Protein AF-A0A9P9BF45-F1 (afdb_monomer_lite)

Secondary structure (DSSP, 8-state):
---HHHHHHHHHHHHHHHS-EEEHHHHHHHHHHHHHHHHTTS-------S------EEETTTTEEE-TTSEEEE-TTS-EEEHHHHHHHHHTT--B-TTT--BSS--TT-----

Foldseek 3Di:
DDDLVNLLVVLVVLLCVAFNWDFPLVVVVVVVVVVVVVCVVDDDDDDPPDDDDPPWDAAPQVRHTRDRRFTWTQAPVRDIHGPVSVSVVRSVVQQADPPPRDGRDDDPVPPPDD

Structure (mmCIF, N/CA/C/O backbone):
data_AF-A0A9P9BF45-F1
#
_entry.id   AF-A0A9P9BF45-F1
#
loop_
_atom_site.group_PDB
_atom_site.id
_atom_site.type_symbol
_atom_site.label_atom_id
_atom_site.label_alt_id
_atom_site.label_comp_id
_atom_site.label_asym_id
_atom_site.label_entity_id
_atom_site.label_seq_id
_atom_site.pdbx_PDB_ins_code
_atom_site.Cartn_x
_atom_site.Cartn_y
_atom_site.Cartn_z
_atom_site.occupancy
_atom_site.B_iso_or_equiv
_atom_site.auth_seq_id
_atom_site.auth_comp_id
_atom_site.auth_asym_id
_atom_site.auth_atom_id
_atom_site.pdbx_PDB_model_num
ATOM 1 N N . MET A 1 1 ? -8.094 20.866 17.334 1.00 69.31 1 MET A N 1
ATOM 2 C CA . MET A 1 1 ? -8.410 20.513 15.934 1.00 69.31 1 MET A CA 1
ATOM 3 C C . MET A 1 1 ? -7.156 19.920 15.321 1.00 69.31 1 MET A C 1
ATOM 5 O O . MET A 1 1 ? -6.167 20.634 15.219 1.00 69.31 1 MET A O 1
ATOM 9 N N . GLU A 1 2 ? -7.142 18.625 15.008 1.00 77.38 2 GLU A N 1
ATOM 10 C CA . GLU A 1 2 ? -5.998 18.021 14.314 1.00 77.38 2 GLU A CA 1
ATOM 11 C C . GLU A 1 2 ? -5.944 18.519 12.868 1.00 77.38 2 GLU A C 1
ATOM 13 O O . GLU A 1 2 ? -6.945 18.508 12.148 1.00 77.38 2 GLU A O 1
ATOM 18 N N . SER A 1 3 ? -4.767 18.967 12.439 1.00 89.75 3 SER A N 1
ATOM 19 C CA . SER A 1 3 ? -4.520 19.387 11.062 1.00 89.75 3 SER A CA 1
ATOM 20 C C . SER A 1 3 ? -4.744 18.219 10.100 1.00 89.75 3 SER A C 1
ATOM 22 O O . SER A 1 3 ? -4.431 17.064 10.404 1.00 89.75 3 SER A O 1
ATOM 24 N N . SER A 1 4 ? -5.215 18.510 8.887 1.00 88.81 4 SER A N 1
ATOM 25 C CA . SER A 1 4 ? -5.316 17.521 7.806 1.00 88.81 4 SER A CA 1
ATOM 26 C C . SER A 1 4 ? -3.996 16.775 7.571 1.00 88.81 4 SER A C 1
ATOM 28 O O . SER A 1 4 ? -4.006 15.572 7.314 1.00 88.81 4 SER A O 1
ATOM 30 N N . GLN A 1 5 ? -2.852 17.441 7.768 1.00 89.12 5 GLN A N 1
ATOM 31 C CA . GLN A 1 5 ? -1.541 16.804 7.653 1.00 89.12 5 GLN A CA 1
ATOM 32 C C . GLN A 1 5 ? -1.257 15.811 8.793 1.00 89.12 5 GLN A C 1
ATOM 34 O O . GLN A 1 5 ? -0.635 14.773 8.562 1.00 89.12 5 GLN A O 1
ATOM 39 N N . GLN A 1 6 ? -1.717 16.099 10.015 1.00 91.69 6 GLN A N 1
ATOM 40 C CA . GLN A 1 6 ? -1.548 15.208 11.168 1.00 91.69 6 GLN A CA 1
ATOM 41 C C . GLN A 1 6 ? -2.337 13.911 10.970 1.00 91.69 6 GLN A C 1
ATOM 43 O O . GLN A 1 6 ? -1.761 12.831 11.102 1.00 91.69 6 GLN A O 1
ATOM 48 N N . ARG A 1 7 ? -3.597 14.012 10.524 1.00 91.44 7 ARG A N 1
ATOM 49 C CA . ARG A 1 7 ? -4.437 12.849 10.191 1.00 91.44 7 ARG A CA 1
ATOM 50 C C . ARG A 1 7 ? -3.812 11.988 9.092 1.00 91.44 7 ARG A C 1
ATOM 52 O O . ARG A 1 7 ? -3.663 10.779 9.263 1.00 91.44 7 ARG A O 1
ATOM 59 N N . ALA A 1 8 ? -3.345 12.603 8.004 1.00 91.69 8 ALA A N 1
ATOM 60 C CA . ALA A 1 8 ? -2.672 11.886 6.918 1.00 91.69 8 ALA A CA 1
ATOM 61 C C . ALA A 1 8 ? -1.399 11.152 7.390 1.00 91.69 8 ALA A C 1
ATOM 63 O O . ALA A 1 8 ? -1.126 10.023 6.974 1.00 91.69 8 ALA A O 1
ATOM 64 N N . ASN A 1 9 ? -0.621 11.770 8.283 1.00 93.12 9 ASN A N 1
ATOM 65 C CA . ASN A 1 9 ? 0.579 11.156 8.849 1.00 93.12 9 ASN A CA 1
ATOM 66 C C . ASN A 1 9 ? 0.240 10.003 9.806 1.00 93.12 9 ASN A C 1
ATOM 68 O O . ASN A 1 9 ? 0.908 8.971 9.776 1.00 93.12 9 ASN A O 1
ATOM 72 N N . GLN A 1 10 ? -0.801 10.144 10.627 1.00 92.81 10 GLN A N 1
ATOM 73 C CA . GLN A 1 10 ? -1.279 9.078 11.509 1.00 92.81 10 GLN A CA 1
ATOM 74 C C . GLN A 1 10 ? -1.754 7.862 10.708 1.00 92.81 10 GLN A C 1
ATOM 76 O O . GLN A 1 10 ? -1.367 6.735 11.016 1.00 92.81 10 GLN A O 1
ATOM 81 N N . ARG A 1 11 ? -2.506 8.091 9.626 1.00 93.50 11 ARG A N 1
ATOM 82 C CA . ARG A 1 11 ? -2.923 7.048 8.680 1.00 93.50 11 ARG A CA 1
ATOM 83 C C . ARG A 1 11 ? -1.727 6.290 8.106 1.00 93.50 11 ARG A C 1
ATOM 85 O O . ARG A 1 11 ? -1.711 5.064 8.147 1.00 93.50 11 ARG A O 1
ATOM 92 N N . LEU A 1 12 ? -0.691 6.986 7.634 1.00 94.31 12 LEU A N 1
ATOM 93 C CA . LEU A 1 12 ? 0.512 6.307 7.142 1.00 94.31 12 LEU A CA 1
ATOM 94 C C . LEU A 1 12 ? 1.185 5.432 8.199 1.00 94.31 12 LEU A C 1
ATOM 96 O O . LEU A 1 12 ? 1.626 4.336 7.875 1.00 94.31 12 LEU A O 1
ATOM 100 N N . ARG A 1 13 ? 1.248 5.885 9.455 1.00 94.56 13 ARG A N 1
ATOM 101 C CA . ARG A 1 13 ? 1.817 5.074 10.542 1.00 94.56 13 ARG A CA 1
ATOM 102 C C . ARG A 1 13 ? 1.026 3.782 10.751 1.00 94.56 13 ARG A C 1
ATOM 104 O O . ARG A 1 13 ? 1.623 2.736 10.993 1.00 94.56 13 ARG A O 1
ATOM 111 N N . LEU A 1 14 ? -0.304 3.838 10.638 1.00 93.50 14 LEU A N 1
ATOM 112 C CA . LEU A 1 14 ? -1.158 2.646 10.687 1.00 93.50 14 LEU A CA 1
ATOM 113 C C . LEU A 1 14 ? -0.890 1.714 9.501 1.00 93.50 14 LEU A C 1
ATOM 115 O O . LEU A 1 14 ? -0.746 0.507 9.696 1.00 93.50 14 LEU A O 1
ATOM 119 N N . LEU A 1 15 ? -0.761 2.277 8.298 1.00 94.56 15 LEU A N 1
ATOM 120 C CA . LEU A 1 15 ? -0.416 1.521 7.100 1.00 94.56 15 LEU A CA 1
ATOM 121 C C . LEU A 1 15 ? 0.943 0.830 7.239 1.00 94.56 15 LEU A C 1
ATOM 123 O O . LEU A 1 15 ? 1.035 -0.364 6.993 1.00 94.56 15 LEU A O 1
ATOM 127 N N . ASP A 1 16 ? 1.978 1.538 7.691 1.00 94.75 16 ASP A N 1
ATOM 128 C CA . ASP A 1 16 ? 3.317 0.974 7.895 1.00 94.75 16 ASP A CA 1
ATOM 129 C C . ASP A 1 16 ? 3.334 -0.146 8.938 1.00 94.75 16 ASP A C 1
ATOM 131 O O . ASP A 1 16 ? 4.116 -1.088 8.818 1.00 94.75 16 ASP A O 1
ATOM 135 N N . LYS A 1 17 ? 2.451 -0.084 9.939 1.00 93.69 17 LYS A N 1
ATOM 136 C CA . LYS A 1 17 ? 2.331 -1.127 10.961 1.00 93.69 17 LYS A CA 1
ATOM 137 C C . LYS A 1 17 ? 1.754 -2.435 10.410 1.00 93.69 17 LYS A C 1
ATOM 139 O O . LYS A 1 17 ? 2.169 -3.498 10.863 1.00 93.69 17 LYS A O 1
ATOM 144 N N . GLN A 1 18 ? 0.796 -2.375 9.482 1.00 93.25 18 GLN A N 1
ATOM 145 C CA . GLN A 1 18 ? 0.096 -3.568 8.975 1.00 93.25 18 GLN A CA 1
ATOM 146 C C . GLN A 1 18 ? 0.604 -4.042 7.610 1.00 93.25 18 GLN A C 1
ATOM 148 O O . GLN A 1 18 ? 0.751 -5.237 7.377 1.00 93.25 18 GLN A O 1
ATOM 153 N N . VAL A 1 19 ? 0.896 -3.107 6.712 1.00 94.06 19 VAL A N 1
ATOM 154 C CA . VAL A 1 19 ? 1.283 -3.352 5.322 1.00 94.06 19 VAL A CA 1
ATOM 155 C C . VAL A 1 19 ? 2.669 -2.760 5.111 1.00 94.06 19 VAL A C 1
ATOM 157 O O . VAL A 1 19 ? 2.830 -1.682 4.536 1.00 94.06 19 VAL A O 1
ATOM 160 N N . ARG A 1 20 ? 3.691 -3.442 5.633 1.00 93.19 20 ARG A N 1
ATOM 161 C CA . ARG A 1 20 ? 5.079 -2.975 5.528 1.00 93.19 20 ARG A CA 1
ATOM 162 C C . ARG A 1 20 ? 5.518 -2.876 4.071 1.00 93.19 20 ARG A C 1
ATOM 164 O O . ARG A 1 20 ? 5.126 -3.687 3.234 1.00 93.19 20 ARG A O 1
ATOM 171 N N . ALA A 1 21 ? 6.347 -1.876 3.795 1.00 95.94 21 ALA A N 1
ATOM 172 C CA . ALA A 1 21 ? 7.006 -1.773 2.508 1.00 95.94 21 ALA A CA 1
ATOM 173 C C . ALA A 1 21 ? 8.265 -2.646 2.475 1.00 95.94 21 ALA A C 1
ATOM 175 O O . ALA A 1 21 ? 8.992 -2.720 3.465 1.00 95.94 21 ALA A O 1
ATOM 176 N N . GLU A 1 22 ? 8.534 -3.265 1.332 1.00 94.75 22 GLU A N 1
ATOM 177 C CA . GLU A 1 22 ? 9.740 -4.060 1.096 1.00 94.75 22 GLU A CA 1
ATOM 178 C C . GLU A 1 22 ? 10.203 -3.931 -0.362 1.00 94.75 22 GLU A C 1
ATOM 180 O O . GLU A 1 22 ? 9.415 -3.505 -1.208 1.00 94.75 22 GLU A O 1
ATOM 185 N N . PRO A 1 23 ? 11.472 -4.234 -0.682 1.00 95.62 23 PRO A N 1
ATOM 186 C CA . PRO A 1 23 ? 11.926 -4.299 -2.067 1.00 95.62 23 PRO A CA 1
ATOM 187 C C . PRO A 1 23 ? 11.156 -5.362 -2.854 1.00 95.62 23 PRO A C 1
ATOM 189 O O . PRO A 1 23 ? 10.907 -6.459 -2.344 1.00 95.62 23 PRO A O 1
ATOM 192 N N . PHE A 1 24 ? 10.819 -5.068 -4.110 1.00 93.38 24 PHE A N 1
ATOM 193 C CA . PHE A 1 24 ? 10.071 -5.994 -4.963 1.00 93.38 24 PHE A CA 1
ATOM 194 C C . PHE A 1 24 ? 10.769 -7.351 -5.133 1.00 93.38 24 PHE A C 1
ATOM 196 O O . PHE A 1 24 ? 10.112 -8.389 -5.069 1.00 93.38 24 PHE A O 1
ATOM 203 N N . SER A 1 25 ? 12.100 -7.362 -5.247 1.00 91.50 25 SER A N 1
ATOM 204 C CA . SER A 1 25 ? 12.907 -8.591 -5.295 1.00 91.50 25 SER A CA 1
ATOM 205 C C . SER A 1 25 ? 12.668 -9.511 -4.093 1.00 91.50 25 SER A C 1
ATOM 207 O O . SER A 1 25 ? 12.512 -10.720 -4.255 1.00 91.50 25 SER A O 1
ATOM 209 N N . MET A 1 26 ? 12.569 -8.953 -2.882 1.00 92.38 26 MET A N 1
ATOM 210 C CA . MET A 1 26 ? 12.321 -9.742 -1.672 1.00 92.38 26 MET A CA 1
ATOM 211 C C . MET A 1 26 ? 10.926 -10.364 -1.676 1.00 92.38 26 MET A C 1
ATOM 213 O O . MET A 1 26 ? 10.772 -11.520 -1.285 1.00 92.38 26 MET A O 1
ATOM 217 N N . TRP A 1 27 ? 9.918 -9.620 -2.133 1.00 91.06 27 TRP A N 1
ATOM 218 C CA . TRP A 1 27 ? 8.565 -10.149 -2.286 1.00 91.06 27 TRP A CA 1
ATOM 219 C C . TRP A 1 27 ? 8.514 -11.255 -3.349 1.00 91.06 27 TRP A C 1
ATOM 221 O O . TRP A 1 27 ? 7.985 -12.334 -3.079 1.00 91.06 27 TRP A O 1
ATOM 231 N N . ARG A 1 28 ? 9.123 -11.031 -4.524 1.00 88.88 28 ARG A N 1
ATOM 232 C CA . ARG A 1 28 ? 9.156 -12.003 -5.630 1.00 88.88 28 ARG A CA 1
ATOM 233 C C . ARG A 1 28 ? 9.795 -13.320 -5.187 1.00 88.88 28 ARG A C 1
ATOM 235 O O . ARG A 1 28 ? 9.238 -14.385 -5.437 1.00 88.88 28 ARG A O 1
ATOM 242 N N . ASN A 1 29 ? 10.918 -13.252 -4.474 1.00 87.75 29 ASN A N 1
ATOM 243 C CA . ASN A 1 29 ? 11.627 -14.440 -3.999 1.00 87.75 29 ASN A CA 1
ATOM 244 C C . ASN A 1 29 ? 10.772 -15.285 -3.046 1.00 87.75 29 ASN A C 1
ATOM 246 O O . ASN A 1 29 ? 10.763 -16.508 -3.157 1.00 87.75 29 ASN A O 1
ATOM 250 N N . LYS A 1 30 ? 10.005 -14.656 -2.145 1.00 83.88 30 LYS A N 1
ATOM 251 C CA . LYS A 1 30 ? 9.089 -15.384 -1.247 1.00 83.88 30 LYS A CA 1
ATOM 252 C C . LYS A 1 30 ? 8.039 -16.169 -2.040 1.00 83.88 30 LYS A C 1
ATOM 254 O O . LYS A 1 30 ? 7.829 -17.346 -1.765 1.00 83.88 30 LYS A O 1
ATOM 259 N N . GLN A 1 31 ? 7.476 -15.560 -3.085 1.00 77.75 31 GLN A N 1
ATOM 260 C CA . GLN A 1 31 ? 6.489 -16.216 -3.952 1.00 77.75 31 GLN A CA 1
ATOM 261 C C . GLN A 1 31 ? 7.075 -17.391 -4.752 1.00 77.75 31 GLN A C 1
ATOM 263 O O . GLN A 1 31 ? 6.386 -18.385 -5.000 1.00 77.75 31 GLN A O 1
ATOM 268 N N . GLN A 1 32 ? 8.353 -17.318 -5.141 1.00 68.94 32 GLN A N 1
ATOM 269 C CA . GLN A 1 32 ? 9.033 -18.432 -5.810 1.00 68.94 32 GLN A CA 1
ATOM 270 C C . GLN A 1 32 ? 9.237 -19.629 -4.872 1.00 68.94 32 GLN A C 1
ATOM 272 O O . GLN A 1 32 ? 9.065 -20.769 -5.303 1.00 68.94 32 GLN A O 1
ATOM 277 N N . VAL A 1 33 ? 9.532 -19.401 -3.586 1.00 61.06 33 VAL A N 1
ATOM 278 C CA . VAL A 1 33 ? 9.654 -20.483 -2.590 1.00 61.06 33 VAL A CA 1
ATOM 279 C C . VAL A 1 33 ? 8.304 -21.169 -2.348 1.00 61.06 33 VAL A C 1
ATOM 281 O O . VAL A 1 33 ? 8.251 -22.399 -2.259 1.00 61.06 33 VAL A O 1
ATOM 284 N N . ASP A 1 34 ? 7.206 -20.409 -2.312 1.00 62.50 34 ASP A N 1
ATOM 285 C CA . ASP A 1 34 ? 5.846 -20.961 -2.213 1.00 62.50 34 ASP A CA 1
ATOM 286 C C . ASP A 1 34 ? 5.473 -21.787 -3.457 1.00 62.50 34 ASP A C 1
ATOM 288 O O . ASP A 1 34 ? 4.921 -22.888 -3.351 1.00 62.50 34 ASP A O 1
ATOM 292 N N . SER A 1 35 ? 5.852 -21.301 -4.642 1.00 57.34 35 SER A N 1
ATOM 293 C CA . SER A 1 35 ? 5.651 -21.999 -5.917 1.00 57.34 35 SER A CA 1
ATOM 294 C C . SER A 1 35 ? 6.473 -23.288 -6.005 1.00 57.34 35 SER A C 1
ATOM 296 O O . SER A 1 35 ? 5.939 -24.328 -6.384 1.00 57.34 35 SER A O 1
ATOM 298 N N . ALA A 1 36 ? 7.739 -23.266 -5.577 1.00 58.78 36 ALA A N 1
ATOM 299 C CA . ALA A 1 36 ? 8.608 -24.441 -5.536 1.00 58.78 36 ALA A CA 1
ATOM 300 C C . ALA A 1 36 ? 8.101 -25.508 -4.550 1.00 58.78 36 ALA A C 1
ATOM 302 O O . ALA A 1 36 ? 8.146 -26.700 -4.852 1.00 58.78 36 ALA A O 1
ATOM 303 N N . LYS A 1 37 ? 7.552 -25.102 -3.395 1.00 55.25 37 LYS A N 1
ATOM 304 C CA . LYS A 1 37 ? 6.880 -26.021 -2.457 1.00 55.25 37 LYS A CA 1
ATOM 305 C C . LYS A 1 37 ? 5.635 -26.670 -3.072 1.00 55.25 37 LYS A C 1
ATOM 307 O O . LYS A 1 37 ? 5.373 -27.841 -2.809 1.00 55.25 37 LYS A O 1
ATOM 312 N N . ARG A 1 38 ? 4.874 -25.945 -3.902 1.00 54.69 38 ARG A N 1
ATOM 313 C CA . ARG A 1 38 ? 3.699 -26.481 -4.615 1.00 54.69 38 ARG A CA 1
ATOM 314 C C . ARG A 1 38 ? 4.085 -27.378 -5.801 1.00 54.69 38 ARG A C 1
ATOM 316 O O . ARG A 1 38 ? 3.422 -28.390 -6.019 1.00 54.69 38 ARG A O 1
ATOM 323 N N . ALA A 1 39 ? 5.165 -27.056 -6.515 1.00 55.66 39 ALA A N 1
ATOM 324 C CA . ALA A 1 39 ? 5.665 -27.806 -7.673 1.00 55.66 39 ALA A CA 1
ATOM 325 C C . ALA A 1 39 ? 6.203 -29.206 -7.323 1.00 55.66 39 ALA A C 1
ATOM 327 O O . ALA A 1 39 ? 6.191 -30.096 -8.169 1.00 55.66 39 ALA A O 1
ATOM 328 N N . GLN A 1 40 ? 6.580 -29.453 -6.063 1.00 55.78 40 GLN A N 1
ATOM 329 C CA . GLN A 1 40 ? 6.956 -30.789 -5.571 1.00 55.78 40 GLN A CA 1
ATOM 330 C C . GLN A 1 40 ? 5.798 -31.814 -5.587 1.00 55.78 40 GLN A C 1
ATOM 332 O O . GLN A 1 40 ? 6.005 -32.973 -5.240 1.00 55.78 40 GLN A O 1
ATOM 337 N N . ARG A 1 41 ? 4.576 -31.421 -5.986 1.00 50.53 41 ARG A N 1
ATOM 338 C CA . ARG A 1 41 ? 3.414 -32.316 -6.153 1.00 50.53 41 ARG A CA 1
ATOM 339 C C . ARG A 1 41 ? 3.055 -32.639 -7.609 1.00 50.53 41 ARG A C 1
ATOM 341 O O . ARG A 1 41 ? 2.060 -33.322 -7.832 1.00 50.53 41 ARG A O 1
ATOM 348 N N . THR A 1 42 ? 3.823 -32.174 -8.591 1.00 50.41 42 THR A N 1
ATOM 349 C CA . THR A 1 42 ? 3.514 -32.369 -10.018 1.00 50.41 42 THR A CA 1
ATOM 350 C C . THR A 1 42 ? 4.706 -32.960 -10.769 1.00 50.41 42 THR A C 1
ATOM 352 O O . THR A 1 42 ? 5.798 -32.399 -10.674 1.00 50.41 42 THR A O 1
ATOM 355 N N . PRO A 1 43 ? 4.535 -34.064 -11.522 1.00 47.19 43 PRO A N 1
ATOM 356 C CA . PRO A 1 43 ? 5.588 -34.586 -12.386 1.00 47.19 43 PRO A CA 1
ATOM 357 C C . PRO A 1 43 ? 5.897 -33.592 -13.523 1.00 47.19 43 PRO A C 1
ATOM 359 O O . PRO A 1 43 ? 4.992 -32.892 -13.988 1.00 47.19 43 PRO A O 1
ATOM 362 N N . PRO A 1 44 ? 7.160 -33.508 -13.977 1.00 51.22 44 PRO A N 1
ATOM 363 C CA . PRO A 1 44 ? 7.586 -32.517 -14.955 1.00 51.22 44 PRO A CA 1
ATOM 364 C C . PRO A 1 44 ? 7.130 -32.932 -16.358 1.00 51.22 44 PRO A C 1
ATOM 366 O O . PRO A 1 44 ? 7.738 -33.795 -16.987 1.00 51.22 44 PRO A O 1
ATOM 369 N N . ALA A 1 45 ? 6.065 -32.311 -16.865 1.00 48.75 45 ALA A N 1
ATOM 370 C CA . ALA A 1 45 ? 5.746 -32.346 -18.288 1.00 48.75 45 ALA A CA 1
ATOM 371 C C . ALA A 1 45 ? 6.313 -31.085 -18.955 1.00 48.75 45 ALA A C 1
ATOM 373 O O . ALA A 1 45 ? 5.989 -29.957 -18.589 1.00 48.75 45 ALA A O 1
ATOM 374 N N . ALA A 1 46 ? 7.228 -31.327 -19.887 1.00 52.09 46 ALA A N 1
ATOM 375 C CA . ALA A 1 46 ? 8.091 -30.372 -20.556 1.00 52.09 46 ALA A CA 1
ATOM 376 C C . ALA A 1 46 ? 7.361 -29.365 -21.459 1.00 52.09 46 ALA A C 1
ATOM 378 O O . ALA A 1 46 ? 6.465 -29.743 -22.211 1.00 52.09 46 ALA A O 1
ATOM 379 N N . ASN A 1 47 ? 7.861 -28.122 -21.480 1.00 59.66 47 ASN A N 1
ATOM 380 C CA . ASN A 1 47 ? 8.072 -27.373 -22.724 1.00 59.66 47 ASN A CA 1
ATOM 381 C C . ASN A 1 47 ? 9.071 -26.207 -22.502 1.00 59.66 47 ASN A C 1
ATOM 383 O O . ASN A 1 47 ? 8.751 -25.300 -21.737 1.00 59.66 47 ASN A O 1
ATOM 387 N N . PRO A 1 48 ? 10.267 -26.192 -23.128 1.00 55.78 48 PRO A N 1
ATOM 388 C CA . PRO A 1 48 ? 11.259 -25.123 -22.959 1.00 55.78 48 PRO A CA 1
ATOM 389 C C . PRO A 1 48 ? 11.168 -23.999 -24.014 1.00 55.78 48 PRO A C 1
ATOM 391 O O . PRO A 1 48 ? 12.130 -23.263 -24.202 1.00 55.78 48 PRO A O 1
ATOM 394 N N . ALA A 1 49 ? 10.035 -23.839 -24.704 1.00 48.09 49 ALA A N 1
ATOM 395 C CA . ALA A 1 49 ? 9.858 -22.837 -25.761 1.00 48.09 49 ALA A CA 1
ATOM 396 C C . ALA A 1 49 ? 8.708 -21.863 -25.443 1.00 48.09 49 ALA A C 1
ATOM 398 O O . ALA A 1 49 ? 7.647 -21.900 -26.059 1.00 48.09 49 ALA A O 1
ATOM 399 N N . ALA A 1 50 ? 8.918 -20.999 -24.453 1.00 51.44 50 ALA A N 1
ATOM 400 C CA . ALA A 1 50 ? 8.221 -19.721 -24.347 1.00 51.44 50 ALA A CA 1
ATOM 401 C C . ALA A 1 50 ? 9.191 -18.728 -23.709 1.00 51.44 50 ALA A C 1
ATOM 403 O O . ALA A 1 50 ? 9.553 -18.823 -22.540 1.00 51.44 50 ALA A O 1
ATOM 404 N N . GLU A 1 51 ? 9.675 -17.828 -24.542 1.00 48.25 51 GLU A N 1
ATOM 405 C CA . GLU A 1 51 ? 10.746 -16.880 -24.286 1.00 48.25 51 GLU A CA 1
ATOM 406 C C . GLU A 1 51 ? 10.245 -15.880 -23.234 1.00 48.25 51 GLU A C 1
ATOM 408 O O . GLU A 1 51 ? 9.437 -14.989 -23.499 1.00 48.25 51 GLU A O 1
ATOM 413 N N . SER A 1 52 ? 10.635 -16.125 -21.982 1.00 53.47 52 SER A N 1
ATOM 414 C CA . SER A 1 52 ? 10.090 -15.492 -20.784 1.00 53.47 52 SER A CA 1
ATOM 415 C C . SER A 1 52 ? 10.438 -14.006 -20.728 1.00 53.47 52 SER A C 1
ATOM 417 O O . SER A 1 52 ? 11.545 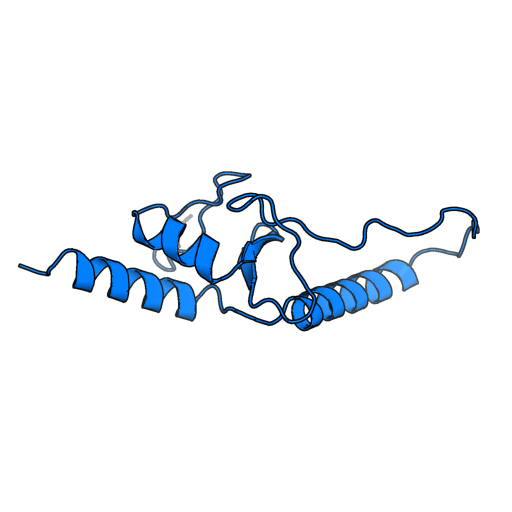-13.629 -20.346 1.00 53.47 52 SER A O 1
ATOM 419 N N . SER A 1 53 ? 9.491 -13.145 -21.082 1.00 53.03 53 SER A N 1
ATOM 420 C CA . SER A 1 53 ? 9.679 -11.689 -21.031 1.00 53.03 53 SER A CA 1
ATOM 421 C C . SER A 1 53 ? 8.484 -10.943 -20.424 1.00 53.03 53 SER A C 1
ATOM 423 O O . SER A 1 53 ? 8.161 -9.836 -20.835 1.00 53.03 53 SER A O 1
ATOM 425 N N . PHE A 1 54 ? 7.858 -11.510 -19.382 1.00 47.91 54 PHE A N 1
ATOM 426 C CA . PHE A 1 54 ? 6.833 -10.809 -18.587 1.00 47.91 54 PHE A CA 1
ATOM 427 C C . PHE A 1 54 ? 6.986 -10.992 -17.066 1.00 47.91 54 PHE A C 1
ATOM 429 O O . PHE A 1 54 ? 6.003 -11.079 -16.338 1.00 47.91 54 PHE A O 1
ATOM 436 N N . ASP A 1 55 ? 8.223 -10.976 -16.559 1.00 59.06 55 ASP A N 1
ATOM 437 C CA . ASP A 1 55 ? 8.504 -10.891 -15.109 1.00 59.06 55 ASP A CA 1
ATOM 438 C C . ASP A 1 55 ? 8.385 -9.453 -14.548 1.00 59.06 55 ASP A C 1
ATOM 440 O O . ASP A 1 55 ? 8.673 -9.175 -13.376 1.00 59.06 55 ASP A O 1
ATOM 444 N N . CYS A 1 56 ? 7.942 -8.515 -15.390 1.00 68.12 56 CYS A N 1
ATOM 445 C CA . CYS A 1 56 ? 7.742 -7.114 -15.054 1.00 68.12 56 CYS A CA 1
ATOM 446 C C . CYS A 1 56 ? 6.345 -6.905 -14.452 1.00 68.12 56 CYS A C 1
ATOM 448 O O . CYS A 1 56 ? 5.338 -6.943 -15.155 1.00 68.12 56 CYS A O 1
ATOM 450 N N . GLN A 1 57 ? 6.274 -6.645 -13.145 1.00 86.88 57 GLN A N 1
ATOM 451 C CA . GLN A 1 57 ? 5.040 -6.176 -12.507 1.00 86.88 57 GLN A CA 1
ATOM 452 C C . GLN A 1 57 ? 4.851 -4.681 -12.788 1.00 86.88 57 GLN A C 1
ATOM 454 O O . GLN A 1 57 ? 5.814 -3.920 -12.748 1.00 86.88 57 GLN A O 1
ATOM 459 N N . LEU A 1 58 ? 3.619 -4.244 -13.050 1.00 93.62 58 LEU A N 1
ATOM 460 C CA . LEU A 1 58 ? 3.283 -2.841 -13.318 1.00 93.62 58 LEU A CA 1
ATOM 461 C C . LEU A 1 58 ? 2.542 -2.231 -12.127 1.00 93.62 58 LEU A C 1
ATOM 463 O O . LEU A 1 58 ? 1.594 -2.810 -11.596 1.00 93.62 58 LEU A O 1
ATOM 467 N N . CYS A 1 59 ? 2.923 -1.020 -11.727 1.00 96.44 59 CYS A N 1
ATOM 468 C CA . CYS A 1 59 ? 2.167 -0.259 -10.745 1.00 96.44 59 CYS A CA 1
ATOM 469 C C . CYS A 1 59 ? 1.026 0.485 -11.442 1.00 96.44 59 CYS A C 1
ATOM 471 O O . CYS A 1 59 ? 1.232 1.548 -12.016 1.00 96.44 59 CYS A O 1
ATOM 473 N N . VAL A 1 60 ? -0.205 -0.012 -11.313 1.00 95.38 60 VAL A N 1
ATOM 474 C CA . VAL A 1 60 ? -1.386 0.559 -11.997 1.00 95.38 60 VAL A CA 1
ATOM 475 C C . VAL A 1 60 ? -1.752 1.994 -11.585 1.00 95.38 60 VAL A C 1
ATOM 477 O O . VAL A 1 60 ? -2.587 2.618 -12.224 1.00 95.38 60 VAL A O 1
ATOM 480 N N . ILE A 1 61 ? -1.141 2.537 -10.525 1.00 96.06 61 ILE A N 1
ATOM 481 C CA . ILE A 1 61 ? -1.353 3.934 -10.108 1.00 96.06 61 ILE A CA 1
ATOM 482 C C . ILE A 1 61 ? -0.531 4.896 -10.975 1.00 96.06 61 ILE A C 1
ATOM 484 O O . ILE A 1 61 ? -1.018 5.965 -11.325 1.00 96.06 61 ILE A O 1
ATOM 488 N N . CYS A 1 62 ? 0.722 4.546 -11.280 1.00 97.19 62 CYS A N 1
ATOM 489 C CA . CYS A 1 62 ? 1.610 5.377 -12.101 1.00 97.19 62 CYS A CA 1
ATOM 490 C C . CYS A 1 62 ? 1.843 4.818 -13.507 1.00 97.19 62 CYS A C 1
ATOM 492 O O . CYS A 1 62 ? 2.512 5.472 -14.294 1.00 97.19 62 CYS A O 1
ATOM 494 N N . LEU A 1 63 ? 1.286 3.640 -13.808 1.00 95.25 63 LEU A N 1
ATOM 495 C CA . LEU A 1 63 ? 1.418 2.919 -15.076 1.00 95.25 63 LEU A CA 1
ATOM 496 C C . LEU A 1 63 ? 2.876 2.620 -15.462 1.00 95.25 63 LEU A C 1
ATOM 498 O O . LEU A 1 63 ? 3.198 2.526 -16.640 1.00 95.25 63 LEU A O 1
ATOM 502 N N . ASP A 1 64 ? 3.742 2.453 -14.461 1.00 95.62 64 ASP A N 1
ATOM 503 C CA . ASP A 1 64 ? 5.180 2.227 -14.642 1.00 95.62 64 ASP A CA 1
ATOM 504 C C . ASP A 1 64 ? 5.609 0.874 -14.060 1.00 95.62 64 ASP A C 1
ATOM 506 O O . ASP A 1 64 ? 4.947 0.321 -13.170 1.00 95.62 64 ASP A O 1
ATOM 510 N N . VAL A 1 65 ? 6.725 0.348 -14.558 1.00 94.38 65 VAL A N 1
ATOM 511 C CA . VAL A 1 65 ? 7.308 -0.931 -14.155 1.00 94.38 65 VAL A CA 1
ATOM 512 C C . VAL A 1 65 ? 7.837 -0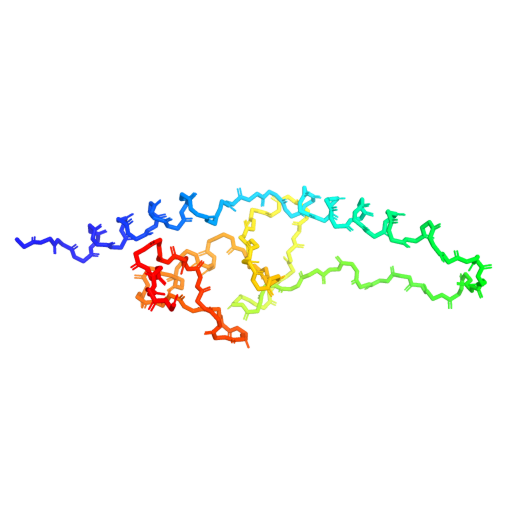.852 -12.728 1.00 94.38 65 VAL A C 1
ATOM 514 O O . VAL A 1 65 ? 8.520 0.086 -12.322 1.00 94.38 65 VAL A O 1
ATOM 517 N N . ILE A 1 66 ? 7.535 -1.889 -11.956 1.00 94.75 66 ILE A N 1
ATOM 518 C CA . ILE A 1 66 ? 8.097 -2.120 -10.635 1.00 94.75 66 ILE A CA 1
ATOM 519 C C . ILE A 1 66 ? 9.428 -2.847 -10.814 1.00 94.75 66 ILE A C 1
ATOM 521 O O . ILE A 1 66 ? 9.473 -4.006 -11.227 1.00 94.75 66 ILE A O 1
ATOM 525 N N . GLN A 1 67 ? 10.514 -2.154 -10.489 1.00 93.50 67 GLN A N 1
ATOM 526 C CA . GLN A 1 67 ? 11.868 -2.693 -10.539 1.00 93.50 67 GLN A CA 1
ATOM 527 C C . GLN A 1 67 ? 12.188 -3.494 -9.274 1.00 93.50 67 GLN A C 1
ATOM 529 O O . GLN A 1 67 ? 11.582 -3.299 -8.224 1.00 93.50 67 GLN A O 1
ATOM 534 N N . ASP A 1 68 ? 13.194 -4.358 -9.337 1.00 91.19 68 ASP A N 1
ATOM 535 C CA . ASP A 1 68 ? 13.611 -5.234 -8.232 1.00 91.19 68 ASP A CA 1
ATOM 536 C C . ASP A 1 68 ? 13.992 -4.488 -6.948 1.00 91.19 68 ASP A C 1
ATOM 538 O O . ASP A 1 68 ? 13.779 -4.984 -5.834 1.00 91.19 68 ASP A O 1
ATOM 542 N N . THR A 1 69 ? 14.546 -3.290 -7.111 1.00 92.50 69 THR A N 1
ATOM 543 C CA . THR A 1 69 ? 14.938 -2.383 -6.029 1.00 92.50 69 THR A CA 1
ATOM 544 C C . THR A 1 69 ? 13.799 -1.460 -5.601 1.00 92.50 69 THR A C 1
ATOM 546 O O . THR A 1 69 ? 13.909 -0.815 -4.556 1.00 92.50 69 THR A O 1
ATOM 549 N N . SER A 1 70 ? 12.695 -1.399 -6.359 1.00 94.62 70 SER A N 1
ATOM 550 C CA . SER A 1 70 ? 11.567 -0.533 -6.039 1.00 94.62 70 SER A CA 1
ATOM 551 C C . SER A 1 70 ? 10.963 -0.930 -4.690 1.00 94.62 70 SER A C 1
ATOM 553 O O . SER A 1 70 ? 10.584 -2.091 -4.501 1.00 94.62 70 SER A O 1
ATOM 555 N N . PRO A 1 71 ? 10.801 0.019 -3.749 1.00 97.06 71 PRO A N 1
ATOM 556 C CA . PRO A 1 71 ? 10.042 -0.228 -2.538 1.00 97.06 71 PRO A CA 1
ATOM 557 C C . PRO A 1 71 ? 8.562 -0.341 -2.901 1.00 97.06 71 PRO A C 1
ATOM 559 O O . PRO A 1 71 ? 7.958 0.595 -3.439 1.00 97.06 71 PRO A O 1
ATOM 562 N N . ILE A 1 72 ? 7.961 -1.475 -2.571 1.00 96.94 72 ILE A N 1
ATOM 563 C CA . ILE A 1 72 ? 6.563 -1.779 -2.856 1.00 96.94 72 ILE A CA 1
ATOM 564 C C . ILE A 1 72 ? 5.752 -1.939 -1.580 1.00 96.94 72 ILE A C 1
ATOM 566 O O . ILE A 1 72 ? 6.295 -2.185 -0.507 1.00 96.94 72 ILE A O 1
ATOM 570 N N . ARG A 1 73 ? 4.431 -1.856 -1.716 1.00 96.62 73 ARG A N 1
ATOM 571 C CA . ARG A 1 73 ? 3.482 -2.430 -0.764 1.00 96.62 73 ARG A CA 1
ATOM 572 C C . ARG A 1 73 ? 2.718 -3.548 -1.452 1.00 96.62 73 ARG A C 1
ATOM 574 O O . ARG A 1 73 ? 2.032 -3.298 -2.442 1.00 96.62 73 ARG A O 1
ATOM 581 N N . ALA A 1 74 ? 2.842 -4.754 -0.910 1.00 94.81 74 ALA A N 1
ATOM 582 C CA . ALA A 1 74 ? 2.016 -5.892 -1.280 1.00 94.81 74 ALA A CA 1
ATOM 583 C C . ALA A 1 74 ? 0.844 -5.989 -0.300 1.00 94.81 74 ALA A C 1
ATOM 585 O O . ALA A 1 74 ? 1.040 -6.122 0.909 1.00 94.81 74 ALA A O 1
ATOM 586 N N . LEU A 1 75 ? -0.377 -5.883 -0.815 1.00 94.81 75 LEU A N 1
ATOM 587 C CA . LEU A 1 75 ? -1.583 -6.002 -0.003 1.00 94.81 75 LEU A CA 1
ATOM 588 C C . LEU A 1 75 ? -1.895 -7.472 0.290 1.00 94.81 75 LEU A C 1
ATOM 590 O O . LEU A 1 75 ? -1.502 -8.365 -0.457 1.00 94.81 75 LEU A O 1
ATOM 594 N N . ALA A 1 76 ? -2.703 -7.732 1.318 1.00 92.06 76 ALA A N 1
ATOM 595 C CA . ALA A 1 76 ? -3.183 -9.085 1.617 1.00 92.06 76 ALA A CA 1
ATOM 596 C C . ALA A 1 76 ? -4.031 -9.693 0.480 1.00 92.06 76 ALA A C 1
ATOM 598 O O . ALA A 1 76 ? -4.116 -10.908 0.333 1.00 92.06 76 ALA A O 1
ATOM 599 N N . CYS A 1 77 ? -4.614 -8.848 -0.378 1.00 93.50 77 CYS A N 1
ATOM 600 C CA . CYS A 1 77 ? -5.277 -9.269 -1.611 1.00 93.50 77 CYS A CA 1
ATOM 601 C C . CYS A 1 77 ? -4.316 -9.600 -2.772 1.00 93.50 77 CYS A C 1
ATOM 603 O O . CYS A 1 77 ? -4.794 -9.815 -3.879 1.00 93.50 77 CYS A O 1
ATOM 605 N N . GLN A 1 78 ? -3.002 -9.636 -2.518 1.00 90.50 78 GLN A N 1
ATOM 606 C CA . GLN A 1 78 ? -1.904 -9.952 -3.446 1.00 90.50 78 GLN A CA 1
ATOM 607 C C . GLN A 1 78 ? -1.590 -8.899 -4.521 1.00 90.50 78 GLN A C 1
ATOM 609 O O . GLN A 1 78 ? -0.626 -9.063 -5.263 1.00 90.50 78 GLN A O 1
ATOM 614 N N . HIS A 1 79 ? -2.318 -7.784 -4.575 1.00 94.31 79 HIS A N 1
ATOM 615 C CA . HIS A 1 79 ? -1.967 -6.670 -5.459 1.00 94.31 79 HIS A CA 1
ATOM 616 C C . HIS A 1 79 ? -0.801 -5.837 -4.917 1.00 94.31 79 HIS A C 1
ATOM 618 O O . HIS A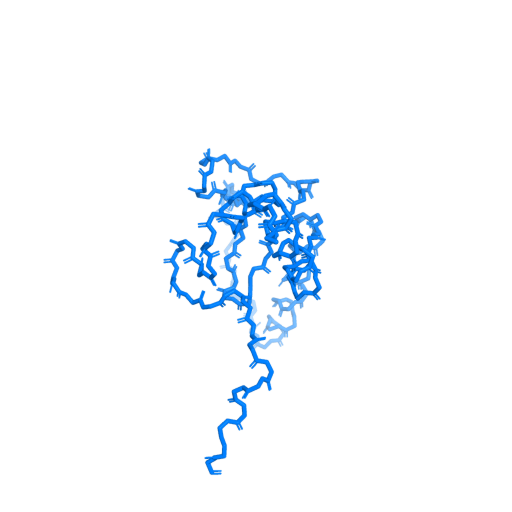 1 79 ? -0.688 -5.612 -3.707 1.00 94.31 79 HIS A O 1
ATOM 624 N N . ILE A 1 80 ? 0.034 -5.346 -5.834 1.00 95.31 80 ILE A N 1
ATOM 625 C CA . ILE A 1 80 ? 1.294 -4.662 -5.538 1.00 95.31 80 ILE A CA 1
ATOM 626 C C . ILE A 1 80 ? 1.296 -3.264 -6.143 1.00 95.31 80 ILE A C 1
ATOM 628 O O . ILE A 1 80 ? 0.833 -3.042 -7.261 1.00 95.31 80 ILE A O 1
ATOM 632 N N . TYR A 1 81 ? 1.873 -2.320 -5.408 1.00 97.44 81 TYR A N 1
ATOM 633 C CA . TYR A 1 81 ? 2.046 -0.942 -5.845 1.00 97.44 81 TYR A CA 1
ATOM 634 C C . TYR A 1 81 ? 3.385 -0.399 -5.352 1.00 97.44 81 TYR A C 1
ATOM 636 O O . TYR A 1 81 ? 3.873 -0.819 -4.302 1.00 97.44 81 TYR A O 1
ATOM 644 N N . HIS A 1 82 ? 3.942 0.602 -6.034 1.00 98.25 82 HIS A N 1
ATOM 645 C CA . HIS A 1 82 ? 5.022 1.404 -5.463 1.00 98.25 82 HIS A CA 1
ATOM 646 C C . HIS A 1 82 ? 4.597 1.993 -4.115 1.00 98.25 82 HIS A C 1
ATOM 648 O O . HIS A 1 82 ? 3.498 2.545 -3.997 1.00 98.25 82 HIS A O 1
ATOM 654 N N . LYS A 1 83 ? 5.491 1.953 -3.119 1.00 97.75 83 LYS A N 1
ATOM 655 C CA . LYS A 1 83 ? 5.256 2.525 -1.786 1.00 97.75 83 LYS A CA 1
ATOM 656 C C . LYS A 1 83 ? 4.768 3.968 -1.890 1.00 97.75 83 LYS A C 1
ATOM 658 O O . LYS A 1 83 ? 3.745 4.313 -1.315 1.00 97.75 83 LYS A O 1
ATOM 663 N N . ALA A 1 84 ? 5.461 4.799 -2.668 1.00 97.56 84 ALA A N 1
ATOM 664 C CA . ALA A 1 84 ? 5.111 6.209 -2.824 1.00 97.56 84 ALA A CA 1
ATOM 665 C C . ALA A 1 84 ? 3.732 6.415 -3.475 1.00 97.56 84 ALA A C 1
ATOM 667 O O . ALA A 1 84 ? 2.991 7.311 -3.066 1.00 97.56 84 ALA A O 1
ATOM 668 N N . CYS A 1 85 ? 3.378 5.593 -4.467 1.00 97.94 85 CYS A N 1
ATOM 669 C CA . CYS A 1 85 ? 2.087 5.684 -5.146 1.00 97.94 85 CYS A CA 1
ATOM 670 C C . CYS A 1 85 ? 0.946 5.283 -4.211 1.00 97.94 85 CYS A C 1
ATOM 672 O O . CYS A 1 85 ? -0.033 6.017 -4.075 1.00 97.94 85 CYS A O 1
ATOM 674 N N . PHE A 1 86 ? 1.102 4.162 -3.510 1.00 97.19 86 PHE A N 1
ATOM 675 C CA . PHE A 1 86 ? 0.085 3.686 -2.584 1.00 97.19 86 PHE A CA 1
ATOM 676 C C . PHE A 1 86 ? -0.037 4.568 -1.335 1.00 97.19 86 PHE A C 1
ATOM 678 O O . PHE A 1 86 ? -1.143 4.820 -0.873 1.00 97.19 86 PHE A O 1
ATOM 685 N N . ASP A 1 87 ? 1.065 5.123 -0.825 1.00 96.56 87 ASP A N 1
ATOM 686 C CA . ASP A 1 87 ? 1.041 6.064 0.303 1.00 96.56 87 ASP A CA 1
ATOM 687 C C . ASP A 1 87 ? 0.226 7.315 -0.022 1.00 96.56 87 ASP A C 1
ATOM 689 O O . ASP A 1 87 ? -0.545 7.792 0.809 1.00 96.56 87 ASP A O 1
ATOM 693 N N . LYS A 1 88 ? 0.382 7.858 -1.237 1.00 96.00 88 LYS A N 1
ATOM 694 C CA . LYS A 1 88 ? -0.407 9.008 -1.701 1.00 96.00 88 LYS A CA 1
ATOM 695 C C . LYS A 1 88 ? -1.888 8.659 -1.819 1.00 96.00 88 LY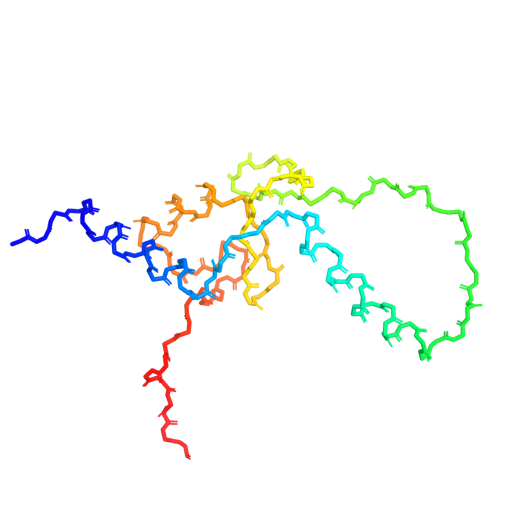S A C 1
ATOM 697 O O . LYS A 1 88 ? -2.715 9.472 -1.417 1.00 96.00 88 LYS A O 1
ATOM 702 N N . TRP A 1 89 ? -2.206 7.474 -2.336 1.00 95.19 89 TRP A N 1
ATOM 703 C CA . TRP A 1 89 ? -3.574 6.960 -2.404 1.00 95.19 89 TRP A CA 1
ATOM 704 C C . TRP A 1 89 ? -4.192 6.844 -1.004 1.00 95.19 89 TRP A C 1
ATOM 706 O O . TRP A 1 89 ? -5.216 7.458 -0.719 1.00 95.19 89 TRP A O 1
ATOM 716 N N . PHE A 1 90 ? -3.504 6.166 -0.087 1.00 95.12 90 PHE A N 1
ATOM 717 C CA . PHE A 1 90 ? -3.992 5.897 1.264 1.00 95.12 90 PHE A CA 1
ATOM 718 C C . PHE A 1 90 ? -4.151 7.155 2.136 1.00 95.12 90 PHE A C 1
ATOM 720 O O . PHE A 1 90 ? -5.035 7.230 2.996 1.00 95.12 90 PHE A O 1
ATOM 727 N N . LYS A 1 91 ? -3.303 8.169 1.914 1.00 94.00 91 LYS A N 1
ATOM 728 C CA . LYS A 1 91 ? -3.401 9.481 2.578 1.00 94.00 91 LYS A CA 1
ATOM 729 C C . LYS A 1 91 ? -4.666 10.254 2.222 1.00 94.00 91 LYS A C 1
ATOM 731 O O . LYS A 1 91 ? -5.072 11.088 3.021 1.00 94.00 91 LYS A O 1
ATOM 736 N N . ARG A 1 92 ? -5.262 10.010 1.052 1.00 92.69 92 ARG A N 1
ATOM 737 C CA . ARG A 1 92 ? -6.493 10.673 0.584 1.00 92.69 92 ARG A CA 1
ATOM 738 C C . ARG A 1 92 ? -7.754 9.957 1.080 1.00 92.69 92 ARG A C 1
ATOM 740 O O . ARG A 1 92 ? -8.749 9.896 0.376 1.00 92.69 92 ARG A O 1
ATOM 747 N N . ASP A 1 93 ? -7.670 9.368 2.269 1.00 90.31 93 ASP A N 1
ATOM 748 C CA . ASP A 1 93 ? -8.745 8.613 2.916 1.00 90.31 93 ASP A CA 1
ATOM 749 C C . ASP A 1 93 ? -9.259 7.371 2.164 1.00 90.31 93 ASP A C 1
ATOM 751 O O . ASP A 1 93 ? -10.310 6.837 2.498 1.00 90.31 93 ASP A O 1
ATOM 755 N N . HIS A 1 94 ? -8.477 6.823 1.229 1.00 93.25 94 HIS A N 1
ATOM 756 C CA . HIS A 1 94 ? -8.784 5.535 0.601 1.00 93.25 94 HIS A CA 1
ATOM 757 C C . HIS A 1 94 ? -8.180 4.369 1.396 1.00 93.25 94 HIS A C 1
ATOM 759 O O . HIS A 1 94 ? -6.962 4.250 1.512 1.00 93.25 94 HIS A O 1
ATOM 765 N N . ASP A 1 95 ? -9.018 3.483 1.924 1.00 92.31 95 ASP A N 1
ATOM 766 C CA . ASP A 1 95 ? -8.646 2.290 2.699 1.00 92.31 95 ASP A CA 1
ATOM 767 C C . ASP A 1 95 ? -8.889 0.971 1.945 1.00 92.31 95 ASP A C 1
ATOM 769 O O . ASP A 1 95 ? -8.770 -0.113 2.513 1.00 92.31 95 ASP A O 1
ATOM 773 N N . VAL A 1 96 ? -9.150 1.056 0.640 1.00 95.00 96 VAL A N 1
ATOM 774 C CA . VAL A 1 96 ? -9.404 -0.089 -0.238 1.00 95.00 96 VAL A CA 1
ATOM 775 C C . VAL A 1 96 ? -8.351 -0.232 -1.334 1.00 95.00 96 VAL A C 1
ATOM 777 O O . VAL A 1 96 ? -7.735 0.738 -1.789 1.00 95.00 96 VAL A O 1
ATOM 780 N N . CYS A 1 97 ? -8.157 -1.470 -1.783 1.00 95.50 97 CYS A N 1
ATOM 781 C CA . CYS A 1 97 ? -7.331 -1.793 -2.936 1.00 95.50 97 CYS A CA 1
ATOM 782 C C . CYS A 1 97 ? -7.901 -1.152 -4.222 1.00 95.50 97 CYS A C 1
ATOM 784 O O . CYS A 1 97 ? -9.057 -1.427 -4.552 1.00 95.50 97 CYS A O 1
ATOM 786 N N . PRO A 1 98 ? -7.097 -0.397 -5.002 1.00 95.00 98 PRO A N 1
ATOM 787 C CA . PRO A 1 98 ? -7.525 0.184 -6.280 1.00 95.00 98 PRO A CA 1
ATOM 788 C C . PRO A 1 98 ? -8.043 -0.820 -7.322 1.00 95.00 98 PRO A C 1
ATOM 790 O O . PRO A 1 98 ? -8.787 -0.431 -8.213 1.00 95.00 98 PRO A O 1
ATOM 793 N N . LEU A 1 99 ? -7.635 -2.092 -7.237 1.00 94.06 99 LEU A N 1
ATOM 794 C CA . LEU A 1 99 ? -7.978 -3.119 -8.230 1.00 94.06 99 LEU A CA 1
ATOM 795 C C . LEU A 1 99 ? -9.197 -3.957 -7.847 1.00 94.06 99 LEU A C 1
ATOM 797 O O . LEU A 1 99 ? -10.021 -4.267 -8.698 1.00 94.06 99 LEU A O 1
ATOM 801 N N . CYS A 1 100 ? -9.316 -4.350 -6.578 1.00 95.50 100 CYS A N 1
ATOM 802 C CA . CYS A 1 100 ? -10.353 -5.297 -6.152 1.00 95.50 100 CYS A CA 1
ATOM 803 C C . CYS A 1 100 ? -11.222 -4.805 -4.997 1.00 95.50 100 CYS A C 1
ATOM 805 O O . CYS A 1 100 ? -12.023 -5.579 -4.481 1.00 95.50 100 CYS A O 1
ATOM 807 N N . GLN A 1 101 ? -11.037 -3.557 -4.560 1.00 94.25 101 GLN A N 1
ATOM 808 C CA . GLN A 1 101 ? -11.823 -2.894 -3.514 1.00 94.25 101 GLN A CA 1
ATOM 809 C C . GLN A 1 101 ? -11.810 -3.589 -2.139 1.00 94.25 101 GLN A C 1
ATOM 811 O O . GLN A 1 101 ? -12.529 -3.191 -1.226 1.00 94.25 101 GLN A O 1
ATOM 816 N N . ARG A 1 102 ? -10.959 -4.606 -1.942 1.00 94.44 102 ARG A N 1
ATOM 817 C CA . ARG A 1 102 ? -10.770 -5.241 -0.632 1.00 94.44 102 ARG A CA 1
ATOM 818 C C . ARG A 1 102 ? -10.082 -4.275 0.325 1.00 94.44 102 ARG A C 1
ATOM 820 O O . ARG A 1 102 ? -9.196 -3.521 -0.083 1.00 94.44 102 ARG A O 1
ATOM 827 N N . GLN A 1 103 ? -10.479 -4.351 1.591 1.00 94.69 103 GLN A N 1
ATOM 828 C CA . GLN A 1 103 ? -9.926 -3.545 2.674 1.00 94.69 103 GLN A CA 1
ATOM 829 C C . GLN A 1 103 ? -8.418 -3.767 2.826 1.00 94.69 103 GLN A C 1
ATOM 831 O O . GLN A 1 103 ? -7.920 -4.890 2.728 1.00 94.69 103 GLN A O 1
ATOM 836 N N . VAL A 1 104 ? -7.698 -2.666 3.024 1.00 94.00 104 VAL A N 1
ATOM 837 C CA . VAL A 1 104 ? -6.234 -2.625 3.137 1.00 94.00 104 VAL A CA 1
ATOM 838 C C . VAL A 1 104 ? -5.795 -2.925 4.561 1.00 94.00 104 VAL A C 1
ATOM 840 O O . VAL A 1 104 ? -4.808 -3.629 4.764 1.00 94.00 104 VAL A O 1
ATOM 843 N N . LEU A 1 105 ? -6.520 -2.376 5.535 1.00 90.00 105 LEU A N 1
ATOM 844 C CA . LEU A 1 105 ? -6.285 -2.608 6.952 1.00 90.00 105 LEU A CA 1
ATOM 845 C C . LEU A 1 105 ? -7.326 -3.589 7.478 1.00 90.00 105 LEU A C 1
ATOM 847 O O . LEU A 1 105 ? -8.508 -3.488 7.154 1.00 90.00 105 LEU A O 1
ATOM 851 N N . TYR A 1 106 ? -6.885 -4.514 8.322 1.00 81.44 106 TYR A N 1
ATOM 852 C CA . TYR A 1 106 ? -7.797 -5.346 9.091 1.00 81.44 106 TYR A CA 1
ATOM 853 C C . TYR A 1 106 ? -8.042 -4.666 10.429 1.00 81.44 106 TYR A C 1
ATOM 855 O O . TYR A 1 106 ? -7.099 -4.360 11.168 1.00 81.44 106 TYR A O 1
ATOM 863 N N . ASP A 1 107 ? -9.311 -4.424 10.736 1.00 71.38 107 ASP A N 1
ATOM 864 C CA . ASP A 1 107 ? -9.695 -3.927 12.044 1.00 71.38 107 ASP A CA 1
ATOM 865 C C . ASP A 1 107 ? -9.815 -5.117 12.998 1.00 71.3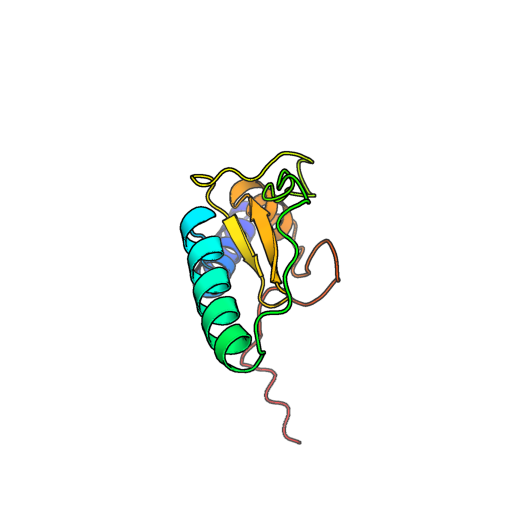8 107 ASP A C 1
ATOM 867 O O . ASP A 1 107 ? -10.707 -5.957 12.855 1.00 71.38 107 ASP A O 1
ATOM 871 N N . LYS A 1 108 ? -8.894 -5.226 13.963 1.00 56.72 108 LYS A N 1
ATOM 872 C CA . LYS A 1 108 ? -8.919 -6.310 14.962 1.00 56.72 108 LYS A CA 1
ATOM 873 C C . LYS A 1 108 ? -10.169 -6.262 15.855 1.00 56.72 108 LYS A C 1
ATOM 875 O O . LYS A 1 108 ? -10.424 -7.220 16.567 1.00 56.72 108 LYS A O 1
ATOM 880 N N . ALA A 1 109 ? -10.945 -5.177 15.810 1.00 57.19 109 ALA A N 1
ATOM 881 C CA . ALA A 1 109 ? -12.177 -5.004 16.576 1.00 57.19 109 ALA A CA 1
ATOM 882 C C . ALA A 1 109 ? -13.426 -5.649 15.937 1.00 57.19 109 ALA A C 1
ATOM 884 O O . ALA A 1 109 ? -14.499 -5.600 16.529 1.00 57.19 109 ALA A O 1
ATOM 885 N N . ARG A 1 110 ? -13.321 -6.257 14.743 1.00 55.56 110 ARG A N 1
ATOM 886 C CA . ARG A 1 110 ? -14.438 -6.944 14.059 1.00 55.56 110 ARG A CA 1
ATOM 887 C C . ARG A 1 110 ? -14.473 -8.458 14.278 1.00 55.56 110 ARG A C 1
ATOM 889 O O . ARG A 1 110 ? -15.003 -9.184 13.439 1.00 55.56 110 ARG A O 1
ATOM 896 N N . GLU A 1 111 ? -13.980 -8.933 15.419 1.00 50.53 111 GLU A N 1
ATOM 897 C CA . GLU A 1 111 ? -14.393 -10.228 15.972 1.00 50.53 111 GLU A CA 1
ATOM 898 C C . GLU A 1 111 ? -15.854 -10.083 16.441 1.00 50.53 111 GLU A C 1
ATOM 900 O O . GLU A 1 111 ? -16.169 -9.962 17.621 1.00 50.53 111 GLU A O 1
ATOM 905 N N . VAL A 1 112 ? -16.759 -9.955 15.465 1.00 55.62 112 VAL A N 1
ATOM 906 C CA . VAL A 1 112 ? -18.194 -10.058 15.693 1.00 55.62 112 VAL A CA 1
ATOM 907 C C . VAL A 1 112 ? -18.408 -11.481 16.156 1.00 55.62 112 VAL A C 1
ATOM 909 O O . VAL A 1 112 ? -18.166 -12.424 15.407 1.00 55.62 112 VAL A O 1
ATOM 912 N N . SER A 1 113 ? -18.808 -11.582 17.414 1.00 46.84 113 SER A N 1
ATOM 913 C CA . SER A 1 113 ? -19.413 -12.743 18.034 1.00 46.84 113 SER A CA 1
ATOM 914 C C . SER A 1 113 ? -20.367 -13.405 17.036 1.00 46.84 113 SER A C 1
ATOM 916 O O . SER A 1 113 ? -21.422 -12.847 16.728 1.00 46.84 113 SER A O 1
ATOM 918 N N . VAL A 1 114 ? -19.960 -14.549 16.492 1.00 47.88 114 VAL A N 1
ATOM 919 C CA . VAL A 1 114 ? -20.864 -15.514 15.861 1.00 47.88 114 VAL A CA 1
ATOM 920 C C . VAL A 1 114 ? -20.954 -16.699 16.799 1.00 47.88 114 VAL A C 1
ATOM 922 O O . VAL A 1 114 ? -19.876 -17.141 17.260 1.00 47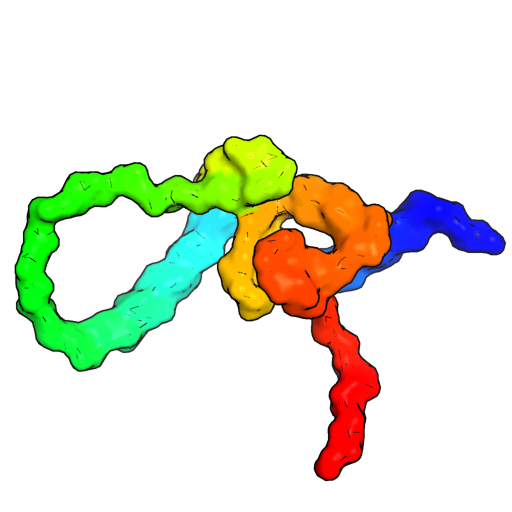.88 114 VAL A O 1
#

InterPro domains:
  IPR001841 Zinc finger, RING-type [PF13639] (58-101)
  IPR001841 Zinc finger, RING-type [PS50089] (59-101)
  IPR001841 Zinc finger, RING-type [SM00184] (59-100)
  IPR013083 Zinc finger, RING/FYVE/PHD-type [G3DSA:3.30.40.10] (16-105)

Radius of gyration: 17.88 Å; chains: 1; bounding box: 36×55×44 Å

Sequence (114 aa):
MESSQQRANQRLRLLDKQVRAEPFSMWRNKQQVDSAKRAQRTPPAANPAAESSFDCQLCVICLDVIQDTSPIRALACQHIYHKACFDKWFKRDHDVCPLCQRQVLYDKAREVSV

Organism: NCBI:txid1682393

pLDDT: mean 81.95, std 17.93, range [46.84, 98.25]